Protein AF-M0LCV6-F1 (afdb_monomer_lite)

Sequence (110 aa):
MVDKNHAELGPPAALLATVTDAEAEPKLQGLCDDGADDAAWDRVDFGDAYREFLETDADTCAALADLEFWLAAGESIALVCDESTEQKRCHRTVLRARLEDRLAGDYSSY

Organism: NCBI:txid1227454

pLDDT: mean 73.23, std 12.29, range [42.53, 89.12]

Foldseek 3Di:
DAPDDQCLLPQDPVLVVQLVVQLVVVVVVVDDPLCSSVVSCVVSVVLVSSVVSCVPPPSSVVVLVVVLVCVVVVHDDDDDDPPDDPRHDDVVVSSVVVSVVVVVVVVVPD

InterPro domains:
  IPR054495 Active DUF488-N3 subclade [PF22751] (7-102)

Radius of gyration: 15.92 Å; chains: 1; bounding box: 41×31×38 Å

Secondary structure (DSSP, 8-state):
--S---GGGSPPHHHHHHHHHHHHHHHTTT--GGGHHHHHHHHTTHHHHHHHHHHH-HHHHHHHHHHHHHHHTT-------SS--SSS--HHHHHHHHHHHHHHHHHTT-

Structure (mmCIF, N/CA/C/O backbone):
data_AF-M0LCV6-F1
#
_entry.id   AF-M0LCV6-F1
#
loop_
_atom_site.group_PDB
_atom_site.id
_atom_site.type_symbol
_atom_site.label_atom_id
_atom_site.label_alt_id
_atom_site.label_comp_id
_atom_site.label_asym_id
_atom_site.label_entity_id
_atom_site.label_seq_id
_atom_site.pdbx_PDB_ins_code
_atom_site.Cartn_x
_atom_site.Cartn_y
_atom_site.Cartn_z
_atom_site.occupancy
_atom_site.B_iso_or_equiv
_atom_site.auth_seq_id
_atom_site.auth_comp_id
_atom_site.auth_asym_id
_atom_site.auth_atom_id
_atom_site.pdbx_PDB_model_num
ATOM 1 N N . MET A 1 1 ? 4.251 -11.119 18.409 1.00 46.88 1 MET A N 1
ATOM 2 C CA . MET A 1 1 ? 2.965 -11.692 17.970 1.00 46.88 1 MET A CA 1
ATOM 3 C C . MET A 1 1 ? 2.350 -10.643 17.068 1.00 46.88 1 MET A C 1
ATOM 5 O O . MET A 1 1 ? 2.359 -9.489 17.465 1.00 46.88 1 MET A O 1
ATOM 9 N N . VAL A 1 2 ? 1.997 -10.991 15.833 1.00 54.00 2 VAL A N 1
ATOM 10 C CA . VAL A 1 2 ? 1.297 -10.068 14.928 1.00 54.00 2 VAL A CA 1
ATOM 11 C C . VAL A 1 2 ? -0.187 -10.203 15.246 1.00 54.00 2 VAL A C 1
ATOM 13 O O . VAL A 1 2 ? -0.710 -11.309 15.143 1.00 54.00 2 VAL A O 1
ATOM 16 N N . ASP A 1 3 ? -0.828 -9.118 15.682 1.00 61.34 3 ASP A N 1
ATOM 17 C CA . ASP A 1 3 ? -2.251 -9.120 16.051 1.00 61.34 3 ASP A CA 1
ATOM 18 C C . ASP A 1 3 ? -3.162 -9.373 14.839 1.00 61.34 3 ASP A C 1
ATOM 20 O O . ASP A 1 3 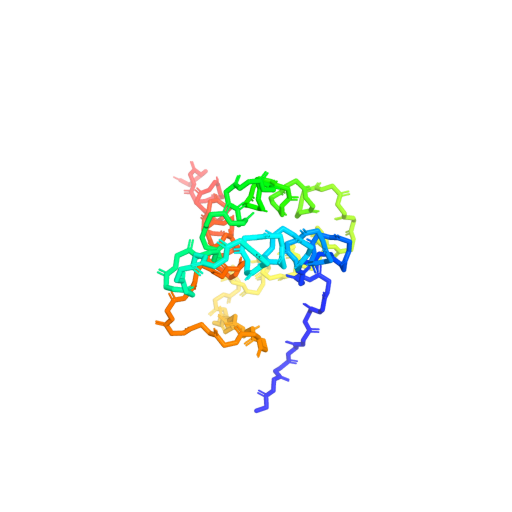? -4.130 -10.124 14.946 1.00 61.34 3 ASP A O 1
ATOM 24 N N . LYS A 1 4 ? -2.809 -8.839 13.660 1.00 64.94 4 LYS A N 1
ATOM 25 C CA . LYS A 1 4 ? -3.436 -9.138 12.362 1.00 64.94 4 LYS A CA 1
ATOM 26 C C . LYS A 1 4 ? -2.434 -8.936 11.225 1.00 64.94 4 LYS A C 1
ATOM 28 O O . LYS A 1 4 ? -1.690 -7.960 11.229 1.00 64.94 4 LYS A O 1
ATOM 33 N N . ASN A 1 5 ? -2.424 -9.856 10.260 1.00 70.69 5 ASN A N 1
ATOM 34 C CA . ASN A 1 5 ? -1.667 -9.716 9.017 1.00 70.69 5 ASN A CA 1
ATOM 35 C C . ASN A 1 5 ? -2.647 -9.470 7.866 1.00 70.69 5 ASN A C 1
ATOM 37 O O . ASN A 1 5 ? -3.521 -10.306 7.645 1.00 70.69 5 ASN A O 1
ATOM 41 N N . HIS A 1 6 ? -2.484 -8.355 7.159 1.00 74.56 6 HIS A N 1
ATOM 42 C CA . HIS A 1 6 ? -3.284 -7.990 5.993 1.00 74.56 6 HIS A CA 1
ATOM 43 C C . HIS A 1 6 ? -2.415 -8.125 4.742 1.00 74.56 6 HIS A C 1
ATOM 45 O O . HIS A 1 6 ? -1.737 -7.180 4.339 1.00 74.56 6 HIS A O 1
ATOM 51 N N . ALA A 1 7 ? -2.394 -9.323 4.156 1.00 75.50 7 ALA A N 1
ATOM 52 C CA . ALA A 1 7 ? -1.631 -9.592 2.935 1.00 75.50 7 ALA A CA 1
ATOM 53 C C . ALA A 1 7 ? -2.201 -8.835 1.722 1.00 75.50 7 ALA A C 1
ATOM 55 O O . ALA A 1 7 ? -1.485 -8.564 0.764 1.00 75.50 7 ALA A O 1
ATOM 56 N N . GLU A 1 8 ? -3.472 -8.451 1.801 1.00 80.88 8 GLU A N 1
ATOM 57 C CA . GLU A 1 8 ? -4.215 -7.647 0.831 1.00 80.88 8 GLU A CA 1
ATOM 58 C C . GLU A 1 8 ? -3.685 -6.207 0.732 1.00 80.88 8 GLU A C 1
ATOM 60 O O . GLU A 1 8 ? -3.913 -5.526 -0.263 1.00 80.88 8 GLU A O 1
ATOM 65 N N . LEU A 1 9 ? -2.956 -5.744 1.756 1.00 79.69 9 LEU A N 1
ATOM 66 C CA . LEU A 1 9 ? -2.240 -4.465 1.756 1.00 79.69 9 LEU A CA 1
ATOM 67 C C . LEU A 1 9 ? -0.800 -4.602 1.246 1.00 79.69 9 LEU A C 1
ATOM 69 O O . LEU A 1 9 ? -0.028 -3.651 1.319 1.00 79.69 9 LEU A O 1
ATOM 73 N N . GLY A 1 10 ? -0.401 -5.786 0.784 1.00 79.88 10 GLY A N 1
ATOM 74 C CA . GLY A 1 10 ? 0.845 -5.956 0.056 1.00 79.88 10 GLY A CA 1
ATOM 75 C C . GLY A 1 10 ? 0.716 -5.434 -1.379 1.00 79.88 10 GLY A C 1
ATOM 76 O O . GLY A 1 10 ? -0.379 -5.431 -1.943 1.00 79.88 10 GLY A O 1
ATOM 77 N N . PRO A 1 11 ? 1.821 -5.008 -2.014 1.00 76.56 11 PRO A N 1
ATOM 78 C CA . PRO A 1 11 ? 1.810 -4.719 -3.441 1.00 76.56 11 PRO A CA 1
ATOM 79 C C . PRO A 1 11 ? 1.411 -5.969 -4.243 1.00 76.56 11 PRO A C 1
ATOM 81 O O . PRO A 1 11 ? 1.844 -7.079 -3.911 1.00 76.56 11 PRO A O 1
ATOM 84 N N . PRO A 1 12 ? 0.609 -5.819 -5.312 1.00 80.75 12 PRO A N 1
ATOM 85 C CA . PRO A 1 12 ? 0.125 -6.958 -6.074 1.00 80.75 12 PRO A CA 1
ATOM 86 C C . PRO A 1 12 ? 1.292 -7.692 -6.740 1.00 80.75 12 PRO A C 1
ATOM 88 O O . PRO A 1 12 ? 2.236 -7.075 -7.239 1.00 80.75 12 PRO A O 1
ATOM 91 N N . ALA A 1 13 ? 1.209 -9.023 -6.809 1.00 76.44 13 ALA A N 1
ATOM 92 C CA . ALA A 1 13 ? 2.284 -9.865 -7.344 1.00 76.44 13 ALA A CA 1
ATOM 93 C C . ALA A 1 13 ? 2.699 -9.484 -8.779 1.00 76.44 13 ALA A C 1
ATOM 95 O O . ALA A 1 13 ? 3.868 -9.597 -9.138 1.00 76.44 13 ALA A O 1
ATOM 96 N N . ALA A 1 14 ? 1.756 -8.992 -9.590 1.00 77.56 14 ALA A N 1
ATOM 97 C CA . ALA A 1 14 ? 2.038 -8.493 -10.934 1.00 77.56 14 ALA A CA 1
ATOM 98 C C . ALA A 1 14 ? 2.925 -7.232 -10.924 1.00 77.56 14 ALA A C 1
ATOM 100 O O . ALA A 1 14 ? 3.831 -7.110 -11.748 1.00 77.56 14 ALA A O 1
ATOM 101 N N . LEU A 1 15 ? 2.707 -6.321 -9.971 1.00 79.12 15 LEU A N 1
ATOM 102 C CA . LEU A 1 15 ? 3.529 -5.122 -9.809 1.00 79.12 15 LEU A CA 1
ATOM 103 C C . LEU A 1 15 ? 4.924 -5.487 -9.288 1.00 79.12 15 LEU A C 1
ATOM 105 O O . LEU A 1 15 ? 5.916 -4.999 -9.820 1.00 79.12 15 LEU A O 1
ATOM 109 N N . LEU A 1 16 ? 5.009 -6.411 -8.324 1.00 77.81 16 LEU A N 1
ATOM 110 C CA . LEU A 1 16 ? 6.287 -6.945 -7.838 1.00 77.81 16 LEU A CA 1
ATOM 111 C C . LEU A 1 16 ? 7.105 -7.586 -8.967 1.00 77.81 16 LEU A C 1
ATOM 113 O O . LEU A 1 16 ? 8.279 -7.266 -9.130 1.00 77.81 16 LEU A O 1
ATOM 117 N N . ALA A 1 17 ? 6.474 -8.421 -9.797 1.00 78.44 17 ALA A N 1
ATOM 118 C CA . ALA A 1 17 ? 7.129 -9.030 -10.952 1.00 78.44 17 ALA A CA 1
ATOM 119 C C . ALA A 1 17 ? 7.631 -7.982 -11.960 1.00 78.44 17 ALA A C 1
ATOM 121 O O . ALA A 1 17 ? 8.710 -8.143 -12.524 1.00 78.44 17 ALA A O 1
ATOM 122 N N . THR A 1 18 ? 6.878 -6.895 -12.151 1.00 78.81 18 THR A N 1
ATOM 123 C CA . THR A 1 18 ? 7.257 -5.796 -13.052 1.00 78.81 18 THR A CA 1
ATOM 124 C C . THR A 1 18 ? 8.482 -5.038 -12.532 1.00 78.81 18 THR A C 1
ATOM 126 O O . THR A 1 18 ? 9.391 -4.748 -13.306 1.00 78.81 18 THR A O 1
ATOM 129 N N . VAL A 1 19 ? 8.560 -4.772 -11.220 1.00 75.00 19 VAL A N 1
ATOM 130 C CA . VAL A 1 19 ? 9.761 -4.190 -10.590 1.00 75.00 19 VAL A CA 1
ATOM 131 C C . VAL A 1 19 ? 10.952 -5.133 -10.724 1.00 75.00 19 VAL A C 1
ATOM 133 O O . VAL A 1 19 ? 12.024 -4.700 -11.128 1.00 75.00 19 VAL A O 1
ATOM 136 N N . THR A 1 20 ? 10.769 -6.425 -10.435 1.00 73.00 20 THR A N 1
ATOM 137 C CA . THR A 1 20 ? 11.850 -7.420 -10.529 1.00 73.00 20 THR A CA 1
ATOM 138 C C . THR A 1 20 ? 12.424 -7.511 -11.947 1.00 73.00 20 THR A C 1
ATOM 140 O O . THR A 1 20 ? 13.640 -7.596 -12.113 1.00 73.00 20 THR A O 1
ATOM 143 N N . ASP A 1 21 ? 11.573 -7.467 -12.975 1.00 76.12 21 ASP A N 1
ATOM 144 C CA . ASP A 1 21 ? 12.011 -7.446 -14.376 1.00 76.12 21 ASP A CA 1
ATOM 145 C C . ASP A 1 21 ? 12.784 -6.154 -14.702 1.00 76.12 21 ASP A C 1
ATOM 147 O O . ASP A 1 21 ? 13.891 -6.194 -15.250 1.00 76.12 21 ASP A O 1
ATOM 151 N N . ALA A 1 22 ? 12.265 -5.008 -14.248 1.00 72.62 22 ALA A N 1
ATOM 152 C CA . ALA A 1 22 ? 12.902 -3.706 -14.414 1.00 72.62 22 ALA A CA 1
ATOM 153 C C . ALA A 1 22 ? 14.238 -3.569 -13.658 1.00 72.62 22 ALA A C 1
ATOM 155 O O . ALA A 1 22 ? 15.097 -2.818 -14.111 1.00 72.62 22 ALA A O 1
ATOM 156 N N . GLU A 1 23 ? 14.444 -4.286 -12.549 1.00 67.94 23 GLU A N 1
ATOM 157 C CA . GLU A 1 23 ? 15.720 -4.366 -11.820 1.00 67.94 23 GLU A CA 1
ATOM 158 C C . GLU A 1 23 ? 16.726 -5.317 -12.489 1.00 67.94 23 GLU A C 1
ATOM 160 O O . GLU A 1 23 ? 17.942 -5.105 -12.412 1.00 67.94 23 GLU A O 1
ATOM 165 N N . ALA A 1 24 ? 16.250 -6.371 -13.158 1.00 67.81 24 ALA A N 1
ATOM 166 C CA . ALA A 1 24 ? 17.103 -7.333 -13.852 1.00 67.81 24 ALA A CA 1
ATOM 167 C C . ALA A 1 24 ? 17.732 -6.745 -15.131 1.00 67.81 24 ALA A C 1
ATOM 169 O O . ALA A 1 24 ? 18.889 -7.039 -15.446 1.00 67.81 24 ALA A O 1
ATOM 170 N N . GLU A 1 25 ? 17.010 -5.874 -15.842 1.00 64.12 25 GLU A N 1
ATOM 171 C CA . GLU A 1 25 ? 17.470 -5.204 -17.067 1.00 64.12 25 GLU A CA 1
ATOM 172 C C . GLU A 1 25 ? 18.754 -4.344 -16.881 1.00 64.12 25 GLU A C 1
ATOM 174 O O . GLU A 1 25 ? 19.712 -4.541 -17.635 1.00 64.12 25 GLU A O 1
ATOM 179 N N . PRO A 1 26 ? 18.871 -3.445 -15.878 1.00 58.66 26 PRO A N 1
ATOM 180 C CA . PRO A 1 26 ? 20.081 -2.656 -15.624 1.00 58.66 26 PRO A CA 1
ATOM 181 C C . PRO A 1 26 ? 21.225 -3.475 -15.008 1.00 58.66 26 PRO A C 1
ATOM 183 O O . PRO A 1 26 ? 22.393 -3.180 -15.281 1.00 58.66 26 PRO A O 1
ATOM 186 N N . LYS A 1 27 ? 20.927 -4.542 -14.247 1.00 58.66 27 LYS A N 1
ATOM 187 C CA . LYS A 1 27 ? 21.944 -5.482 -13.731 1.00 58.66 27 LYS A CA 1
ATOM 188 C C . LYS A 1 27 ? 22.667 -6.213 -14.866 1.00 58.66 27 LYS A C 1
ATOM 190 O O . LYS A 1 27 ? 23.878 -6.418 -14.791 1.00 58.66 27 LYS A O 1
ATOM 195 N N . LEU A 1 28 ? 21.967 -6.518 -15.961 1.00 58.56 28 LEU A N 1
ATOM 196 C CA . LEU A 1 28 ? 22.572 -7.056 -17.188 1.00 58.56 28 LEU A CA 1
ATOM 197 C C . LEU A 1 28 ? 23.455 -6.034 -17.929 1.00 58.56 28 LEU A C 1
ATOM 199 O O . LEU A 1 28 ? 24.322 -6.433 -18.706 1.00 58.56 28 LEU A O 1
ATOM 203 N N . GLN A 1 29 ? 23.270 -4.733 -17.682 1.00 58.38 29 GLN A N 1
ATOM 204 C CA . GLN A 1 29 ? 24.033 -3.644 -18.306 1.00 58.38 29 GLN A CA 1
ATOM 205 C C . GLN A 1 29 ? 25.212 -3.136 -17.453 1.00 58.38 29 GLN A C 1
ATOM 207 O O . GLN A 1 29 ? 25.926 -2.230 -17.881 1.00 58.38 29 GLN A O 1
ATOM 212 N N . GLY A 1 30 ? 25.468 -3.736 -16.283 1.00 56.31 30 GLY A N 1
ATOM 213 C CA . GLY A 1 30 ? 26.639 -3.429 -15.450 1.00 56.31 30 GLY A CA 1
ATOM 214 C C . GLY A 1 30 ? 26.549 -2.122 -14.651 1.00 56.31 30 GLY A C 1
ATOM 215 O O . GLY A 1 30 ? 27.585 -1.571 -14.279 1.00 56.31 30 GLY A O 1
ATOM 216 N N . LEU A 1 31 ? 25.338 -1.614 -14.394 1.00 56.91 31 LEU A N 1
ATOM 217 C CA . LEU A 1 31 ? 25.108 -0.467 -13.507 1.00 56.91 31 LEU A CA 1
ATOM 218 C C . LEU A 1 31 ? 25.241 -0.898 -12.031 1.00 56.91 31 LEU A C 1
ATOM 220 O O . LEU A 1 31 ? 24.768 -1.968 -11.655 1.00 56.91 31 LEU A O 1
ATOM 224 N N . CYS A 1 32 ? 25.915 -0.082 -11.208 1.00 57.59 32 CYS A N 1
ATOM 225 C CA . CYS A 1 32 ? 26.097 -0.334 -9.771 1.00 57.59 32 CYS A CA 1
ATOM 226 C C . CYS A 1 32 ? 24.750 -0.516 -9.047 1.00 57.59 32 CYS A C 1
ATOM 228 O O . CYS A 1 32 ? 23.816 0.246 -9.286 1.00 57.59 32 CYS A O 1
ATOM 230 N N . ASP A 1 33 ? 24.705 -1.477 -8.118 1.00 57.66 33 ASP A N 1
ATOM 231 C CA . ASP A 1 33 ? 23.523 -1.887 -7.334 1.00 57.66 33 ASP A CA 1
ATOM 232 C C . ASP A 1 33 ? 22.872 -0.725 -6.549 1.00 57.66 33 ASP A C 1
ATOM 234 O O . ASP A 1 33 ? 21.662 -0.703 -6.373 1.00 57.66 33 ASP A O 1
ATOM 238 N N . ASP A 1 34 ? 23.653 0.285 -6.143 1.00 56.66 34 ASP A N 1
ATOM 239 C CA . ASP A 1 34 ? 23.267 1.353 -5.195 1.00 56.66 34 ASP A CA 1
ATOM 240 C C . ASP A 1 34 ? 22.275 2.415 -5.738 1.00 56.66 34 ASP A C 1
ATOM 242 O O . ASP A 1 34 ? 22.137 3.507 -5.198 1.00 56.66 34 ASP A O 1
ATOM 246 N N . GLY A 1 35 ? 21.581 2.125 -6.836 1.00 58.25 35 GLY A N 1
ATOM 247 C CA . GLY A 1 35 ? 20.573 3.018 -7.423 1.00 58.25 35 GLY A CA 1
ATOM 248 C C . GLY A 1 35 ? 19.700 2.378 -8.500 1.00 58.25 35 GLY A C 1
ATOM 249 O O . GLY A 1 35 ? 18.855 3.054 -9.086 1.00 58.25 35 GLY A O 1
ATOM 250 N N . ALA A 1 36 ? 19.891 1.084 -8.774 1.00 65.44 36 ALA A N 1
ATOM 251 C CA . ALA A 1 36 ? 19.079 0.355 -9.741 1.00 65.44 36 ALA A CA 1
ATOM 252 C C . ALA A 1 36 ? 17.638 0.164 -9.243 1.00 65.44 36 ALA A C 1
ATOM 254 O O . ALA A 1 36 ? 16.717 0.207 -10.053 1.00 65.44 36 ALA A O 1
ATOM 255 N N . ASP A 1 37 ? 17.438 0.020 -7.931 1.00 63.31 37 ASP A N 1
ATOM 256 C CA . ASP A 1 37 ? 16.111 -0.238 -7.357 1.00 63.31 37 ASP A CA 1
ATOM 257 C C . ASP A 1 37 ? 15.223 1.012 -7.383 1.00 63.31 37 ASP A C 1
ATOM 259 O O . ASP A 1 37 ? 14.067 0.941 -7.790 1.00 63.31 37 ASP A O 1
ATOM 263 N N . ASP A 1 38 ? 15.774 2.180 -7.029 1.00 66.25 38 ASP A N 1
ATOM 264 C CA . ASP A 1 38 ? 15.046 3.453 -7.106 1.00 66.25 38 ASP A CA 1
ATOM 265 C C . ASP A 1 38 ? 14.708 3.808 -8.563 1.00 66.25 38 ASP A C 1
ATOM 267 O O . ASP A 1 38 ? 13.597 4.253 -8.854 1.00 66.25 38 ASP A O 1
ATOM 271 N N . ALA A 1 39 ? 15.633 3.550 -9.495 1.00 70.19 39 ALA A N 1
ATOM 272 C CA . ALA A 1 39 ? 15.400 3.754 -10.922 1.00 70.19 39 ALA A CA 1
ATOM 273 C C . ALA A 1 39 ? 14.361 2.775 -11.496 1.00 70.19 39 ALA A C 1
ATOM 275 O O . ALA A 1 39 ? 13.560 3.168 -12.342 1.00 70.19 39 ALA A O 1
ATOM 276 N N . ALA A 1 40 ? 14.351 1.518 -11.046 1.00 70.81 40 ALA A N 1
ATOM 277 C CA . ALA A 1 40 ? 13.333 0.543 -11.427 1.00 70.81 40 ALA A CA 1
ATOM 278 C C . ALA A 1 40 ? 11.955 0.937 -10.879 1.00 70.81 40 ALA A C 1
ATOM 280 O O . ALA A 1 40 ? 10.975 0.895 -11.619 1.00 70.81 40 ALA A O 1
ATOM 281 N N . TRP A 1 41 ? 11.888 1.397 -9.628 1.00 73.94 41 TRP A N 1
ATOM 282 C CA . TRP A 1 41 ? 10.670 1.915 -9.002 1.00 73.94 41 TRP A CA 1
ATOM 283 C C . TRP A 1 41 ? 10.073 3.107 -9.748 1.00 73.94 41 TRP A C 1
ATOM 285 O O . TRP A 1 41 ? 8.870 3.116 -10.007 1.00 73.94 41 TRP A O 1
ATOM 295 N N . ASP A 1 42 ? 10.903 4.094 -10.097 1.00 76.31 42 ASP A N 1
ATOM 296 C CA . ASP A 1 42 ? 10.463 5.258 -10.872 1.00 76.31 42 ASP A CA 1
ATOM 297 C C . ASP A 1 42 ? 10.072 4.849 -12.304 1.00 76.31 42 ASP A C 1
ATOM 299 O O . ASP A 1 42 ? 9.093 5.352 -12.842 1.00 76.31 42 ASP A O 1
ATOM 303 N N . ARG A 1 43 ? 10.775 3.891 -12.926 1.00 75.44 43 ARG A N 1
ATOM 304 C CA . ARG A 1 43 ? 10.474 3.433 -14.295 1.00 75.44 43 ARG A CA 1
ATOM 305 C C . ARG A 1 43 ? 9.121 2.738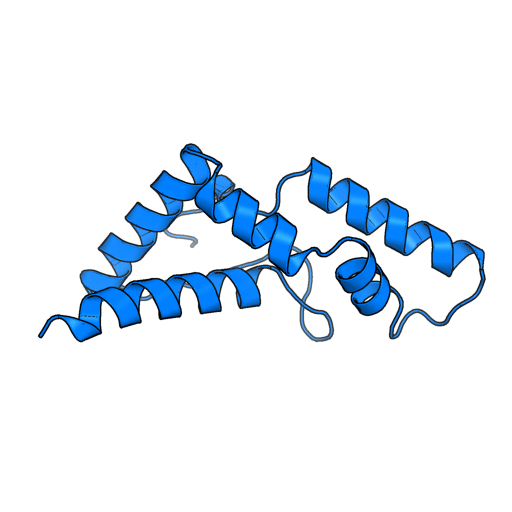 -14.426 1.00 75.44 43 ARG A C 1
ATOM 307 O O . ARG A 1 43 ? 8.532 2.777 -15.504 1.00 75.44 43 ARG A O 1
ATOM 314 N N . VAL A 1 44 ? 8.672 2.061 -13.375 1.00 77.00 44 VAL A N 1
ATOM 315 C CA . VAL A 1 44 ? 7.384 1.354 -13.365 1.00 77.00 44 VAL A CA 1
ATOM 316 C C . VAL A 1 44 ? 6.291 2.158 -12.660 1.00 77.00 44 VAL A C 1
ATOM 318 O O . VAL A 1 44 ? 5.226 1.608 -12.389 1.00 77.00 44 VAL A O 1
ATOM 321 N N . ASP A 1 45 ? 6.571 3.426 -12.331 1.00 81.69 45 ASP A N 1
ATOM 322 C CA . ASP A 1 45 ? 5.686 4.317 -11.580 1.00 81.69 45 ASP A CA 1
ATOM 323 C C . ASP A 1 45 ? 5.091 3.619 -10.342 1.00 81.69 45 ASP A C 1
ATOM 325 O O . ASP A 1 45 ? 3.899 3.728 -10.046 1.00 81.69 45 ASP A O 1
ATOM 329 N N . PHE A 1 46 ? 5.921 2.856 -9.609 1.00 81.62 46 PHE A N 1
ATOM 330 C CA . PHE A 1 46 ? 5.445 1.921 -8.581 1.00 81.62 46 PHE A CA 1
ATOM 331 C C . PHE A 1 46 ? 4.553 2.604 -7.545 1.00 81.62 46 PHE A C 1
ATOM 333 O O . PHE A 1 46 ? 3.549 2.042 -7.116 1.00 81.62 46 PHE A O 1
ATOM 340 N N . GLY A 1 47 ? 4.920 3.818 -7.126 1.00 81.00 47 GLY A N 1
ATOM 341 C CA . GLY A 1 47 ? 4.161 4.572 -6.132 1.00 81.00 47 GLY A CA 1
ATOM 342 C C . GLY A 1 47 ? 2.741 4.901 -6.593 1.00 81.00 47 GLY A C 1
ATOM 343 O O . GLY A 1 47 ? 1.807 4.764 -5.804 1.00 81.00 47 GLY A O 1
ATOM 344 N N . ASP A 1 48 ? 2.575 5.297 -7.855 1.00 83.06 48 ASP A N 1
ATOM 345 C CA . ASP A 1 48 ? 1.272 5.609 -8.438 1.00 83.06 48 ASP A CA 1
ATOM 346 C C . ASP A 1 48 ? 0.477 4.339 -8.738 1.00 83.06 48 ASP A C 1
ATOM 348 O O . ASP A 1 48 ? -0.680 4.253 -8.334 1.00 83.06 48 ASP A O 1
ATOM 352 N N . ALA A 1 49 ? 1.108 3.313 -9.316 1.00 85.31 49 ALA A N 1
ATOM 353 C CA . ALA A 1 49 ? 0.468 2.020 -9.565 1.00 85.31 49 ALA A CA 1
ATOM 354 C C . ALA A 1 49 ? -0.019 1.358 -8.266 1.00 85.31 49 ALA A C 1
ATOM 356 O O . ALA A 1 49 ? -1.116 0.803 -8.197 1.00 85.31 49 ALA A O 1
ATOM 357 N N . TYR A 1 50 ? 0.780 1.446 -7.202 1.00 84.50 50 TYR A N 1
ATOM 358 C CA . TYR A 1 50 ? 0.391 0.949 -5.891 1.00 84.50 50 TYR A CA 1
ATOM 359 C C . TYR A 1 50 ? -0.722 1.800 -5.270 1.00 84.50 50 TYR A C 1
ATOM 361 O O . TYR A 1 50 ? -1.652 1.247 -4.693 1.00 84.50 50 TYR A O 1
ATOM 369 N N . ARG A 1 51 ? -0.688 3.132 -5.418 1.00 84.25 51 ARG A N 1
ATOM 370 C CA . ARG A 1 51 ? -1.785 4.000 -4.960 1.00 84.25 51 ARG A CA 1
ATOM 371 C C . ARG A 1 51 ? -3.095 3.678 -5.679 1.00 84.25 51 ARG A C 1
ATOM 373 O O . ARG A 1 51 ? -4.118 3.570 -5.017 1.00 84.25 51 ARG A O 1
ATOM 380 N N . GLU A 1 52 ? -3.057 3.485 -6.992 1.00 86.75 52 GLU A N 1
ATOM 381 C CA . GLU A 1 52 ? -4.227 3.085 -7.771 1.00 86.75 52 GLU A CA 1
ATOM 382 C C . GLU A 1 52 ? -4.766 1.734 -7.293 1.00 86.75 52 GLU A C 1
ATOM 384 O O . GLU A 1 52 ? -5.969 1.591 -7.080 1.00 86.75 52 GLU A O 1
ATOM 389 N N . PHE A 1 53 ? -3.890 0.758 -7.043 1.00 84.81 53 PHE A N 1
ATOM 390 C CA . PHE A 1 53 ? -4.284 -0.533 -6.480 1.00 84.81 53 PHE A CA 1
ATOM 391 C C . PHE A 1 53 ? -5.001 -0.381 -5.130 1.00 84.81 53 PHE A C 1
ATOM 393 O O . PHE A 1 53 ? -6.072 -0.953 -4.941 1.00 84.81 53 PHE A O 1
ATOM 400 N N . LEU A 1 54 ? -4.475 0.467 -4.236 1.00 84.19 54 LEU A N 1
ATOM 401 C CA . LEU A 1 54 ? -5.100 0.771 -2.943 1.00 84.19 54 LEU A CA 1
ATOM 402 C C . LEU A 1 54 ? -6.522 1.357 -3.062 1.00 84.19 54 LEU A C 1
ATOM 404 O O . LEU A 1 54 ? -7.274 1.298 -2.093 1.00 84.19 54 LEU A O 1
ATOM 408 N N . GLU A 1 55 ? -6.885 1.944 -4.204 1.00 83.88 55 GLU A N 1
ATOM 409 C CA . GLU A 1 55 ? -8.179 2.607 -4.425 1.00 83.88 55 GLU A CA 1
ATOM 410 C C . GLU A 1 55 ? -9.139 1.818 -5.323 1.00 83.88 55 GLU A C 1
ATOM 412 O O . GLU A 1 55 ? -10.339 2.095 -5.339 1.00 83.88 55 GLU A O 1
ATOM 417 N N . THR A 1 56 ? -8.620 0.861 -6.090 1.00 85.06 56 THR A N 1
ATOM 418 C CA . THR A 1 56 ? -9.386 0.107 -7.091 1.00 85.06 56 THR A CA 1
ATOM 419 C C . THR A 1 56 ? -9.670 -1.325 -6.662 1.00 85.06 56 THR A C 1
ATOM 421 O O . THR A 1 56 ? -10.716 -1.864 -7.033 1.00 85.06 56 THR A O 1
ATOM 424 N N . ASP A 1 57 ? -8.786 -1.938 -5.871 1.00 89.12 57 ASP A N 1
ATOM 425 C CA . ASP A 1 57 ? -8.985 -3.291 -5.365 1.00 89.12 57 ASP A CA 1
ATOM 426 C C . ASP A 1 57 ? -9.926 -3.292 -4.153 1.00 89.12 57 ASP A C 1
ATOM 428 O O . ASP A 1 57 ? -9.732 -2.563 -3.178 1.00 89.12 57 ASP A O 1
ATOM 432 N N . ALA A 1 58 ? -10.979 -4.105 -4.227 1.00 85.38 58 ALA A N 1
ATOM 433 C CA . ALA A 1 58 ? -12.032 -4.131 -3.219 1.00 85.38 58 ALA A CA 1
ATOM 434 C C . ALA A 1 58 ? -11.559 -4.721 -1.881 1.00 85.38 58 ALA A C 1
ATOM 436 O O . ALA A 1 58 ? -11.971 -4.231 -0.827 1.00 85.38 58 ALA A O 1
ATOM 437 N N . ASP A 1 59 ? -10.698 -5.739 -1.917 1.00 83.38 59 ASP A N 1
ATOM 438 C CA . ASP A 1 59 ? -10.187 -6.402 -0.718 1.00 83.38 59 ASP A CA 1
ATOM 439 C C . ASP A 1 59 ? -9.167 -5.495 -0.017 1.00 83.38 59 ASP A C 1
ATOM 441 O O . ASP A 1 59 ? -9.212 -5.310 1.203 1.00 83.38 59 ASP A O 1
ATOM 445 N N . THR A 1 60 ? -8.315 -4.825 -0.793 1.00 85.56 60 THR A N 1
ATOM 446 C CA . THR A 1 60 ? -7.386 -3.805 -0.299 1.00 85.56 60 THR A CA 1
ATOM 447 C C . THR A 1 60 ? -8.120 -2.595 0.282 1.00 85.56 60 THR A C 1
ATOM 449 O O . THR A 1 60 ? -7.779 -2.138 1.376 1.00 85.56 60 THR A O 1
ATOM 452 N N . CYS A 1 61 ? -9.170 -2.105 -0.384 1.00 85.44 61 CYS A N 1
ATOM 453 C CA . CYS A 1 61 ? -10.021 -1.031 0.135 1.00 85.44 61 CYS A CA 1
ATOM 454 C C . CYS A 1 61 ? -10.675 -1.411 1.471 1.00 85.44 61 CYS A C 1
ATOM 456 O O . CYS A 1 61 ? -10.720 -0.595 2.395 1.00 85.44 61 CYS A O 1
ATOM 458 N N . ALA A 1 62 ? -11.175 -2.644 1.592 1.00 86.38 62 ALA A N 1
ATOM 459 C CA . ALA A 1 62 ? -11.770 -3.137 2.830 1.00 86.38 62 ALA A CA 1
ATOM 460 C C . ALA A 1 62 ? -10.732 -3.224 3.958 1.00 86.38 62 ALA A C 1
ATOM 462 O O . ALA A 1 62 ? -10.996 -2.767 5.070 1.00 86.38 62 ALA A O 1
ATOM 463 N N . ALA A 1 63 ? -9.534 -3.736 3.664 1.00 87.00 63 ALA A N 1
ATOM 464 C CA . ALA A 1 63 ? -8.442 -3.798 4.629 1.00 87.00 63 ALA A CA 1
ATOM 465 C C . ALA A 1 63 ? -8.001 -2.398 5.097 1.00 87.00 63 ALA A C 1
ATOM 467 O O . ALA A 1 63 ? -7.767 -2.203 6.289 1.00 87.00 63 ALA A O 1
ATOM 468 N N . LEU A 1 64 ? -7.944 -1.409 4.196 1.00 86.00 64 LEU A N 1
ATOM 469 C CA . LEU A 1 64 ? -7.661 -0.012 4.549 1.00 86.00 64 LEU A CA 1
ATOM 470 C C . LEU A 1 64 ? -8.718 0.578 5.487 1.00 86.00 64 LEU A C 1
ATOM 472 O O . LEU A 1 64 ? -8.363 1.194 6.490 1.00 86.00 64 LEU A O 1
ATOM 476 N N . ALA A 1 65 ? -10.002 0.351 5.199 1.00 86.06 65 ALA A N 1
ATOM 477 C CA . ALA A 1 65 ? -11.094 0.815 6.051 1.00 86.06 65 ALA A CA 1
ATOM 478 C C . ALA A 1 65 ? -11.046 0.182 7.454 1.00 86.06 65 ALA A C 1
ATOM 480 O O . ALA A 1 65 ? -11.330 0.855 8.446 1.00 86.06 65 ALA A O 1
ATOM 481 N N . ASP A 1 66 ? -10.645 -1.090 7.553 1.00 86.19 66 ASP A N 1
ATOM 482 C CA . ASP A 1 66 ? -10.390 -1.752 8.836 1.00 86.19 66 ASP A CA 1
ATOM 483 C C . ASP A 1 66 ? -9.269 -1.017 9.590 1.00 86.19 66 ASP A C 1
ATOM 485 O O . ASP A 1 66 ? -9.461 -0.621 10.739 1.00 86.19 66 ASP A O 1
ATOM 489 N N . LEU A 1 67 ? -8.121 -0.755 8.946 1.00 85.12 67 LEU A N 1
ATOM 490 C CA . LEU A 1 67 ? -7.017 -0.019 9.579 1.00 85.12 67 LEU A CA 1
ATOM 491 C C . LEU A 1 67 ? -7.441 1.376 10.056 1.00 85.12 67 LEU A C 1
ATOM 493 O O . LEU A 1 67 ? -7.094 1.765 11.170 1.00 85.12 67 LEU A O 1
ATOM 497 N N . GLU A 1 68 ? -8.197 2.115 9.245 1.00 85.94 68 GLU A N 1
ATOM 498 C CA . GLU A 1 68 ? -8.748 3.425 9.611 1.00 85.94 68 GLU A CA 1
ATOM 499 C C . GLU A 1 68 ? -9.638 3.338 10.850 1.00 85.94 68 GLU A C 1
ATOM 501 O O . GLU A 1 68 ? -9.485 4.142 11.769 1.00 85.94 68 GLU A O 1
ATOM 506 N N . PHE A 1 69 ? -10.514 2.334 10.915 1.00 85.44 69 PHE A N 1
ATOM 507 C CA . PHE A 1 69 ? -11.372 2.101 12.072 1.00 85.44 69 PHE A CA 1
ATOM 508 C C . PHE A 1 69 ? -10.557 1.875 13.354 1.00 85.44 69 PHE A C 1
ATOM 510 O O . PHE A 1 69 ? -10.855 2.476 14.389 1.00 85.44 69 PHE A O 1
ATOM 517 N N . TRP A 1 70 ? -9.503 1.057 13.294 1.00 84.62 70 TRP A N 1
ATOM 518 C CA . TRP A 1 70 ? -8.635 0.798 14.449 1.00 84.62 70 TRP A CA 1
ATOM 519 C C . TRP A 1 70 ? -7.830 2.039 14.860 1.00 84.62 70 TRP A C 1
ATOM 521 O O . TRP A 1 7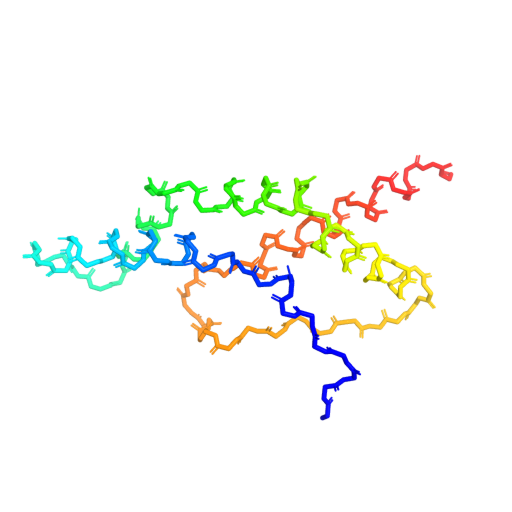0 ? -7.768 2.361 16.047 1.00 84.62 70 TRP A O 1
ATOM 531 N N . LEU A 1 71 ? -7.268 2.781 13.900 1.00 84.62 71 LEU A N 1
ATOM 532 C CA . LEU A 1 71 ? -6.537 4.024 14.179 1.00 84.62 71 LEU A CA 1
ATOM 533 C C . LEU A 1 71 ? -7.452 5.089 14.801 1.00 84.62 71 LEU A C 1
ATOM 535 O O . LEU A 1 71 ? -7.066 5.734 15.775 1.00 84.62 71 LEU A O 1
ATOM 539 N N . ALA A 1 72 ? -8.681 5.234 14.297 1.00 83.38 72 ALA A N 1
ATOM 540 C CA . ALA A 1 72 ? -9.683 6.139 14.861 1.00 83.38 72 ALA A CA 1
ATOM 541 C C . ALA A 1 72 ? -10.130 5.717 16.272 1.00 83.38 72 ALA A C 1
ATOM 543 O O . ALA A 1 72 ? -10.433 6.569 17.108 1.00 83.38 72 ALA A O 1
ATOM 544 N N . ALA A 1 73 ? -10.118 4.414 16.571 1.00 84.69 73 ALA A N 1
ATOM 545 C CA . ALA A 1 73 ? -10.352 3.888 17.915 1.00 84.69 73 ALA A CA 1
ATOM 546 C C . ALA A 1 73 ? -9.175 4.132 18.887 1.00 84.69 73 ALA A C 1
ATOM 548 O O . ALA A 1 73 ? -9.299 3.843 20.078 1.00 84.69 73 ALA A O 1
ATOM 549 N N . GLY A 1 74 ? -8.058 4.695 18.409 1.00 83.12 74 GLY A N 1
ATOM 550 C CA . GLY A 1 74 ? -6.867 5.004 19.204 1.00 83.12 74 GLY A CA 1
ATOM 551 C C . GLY A 1 74 ? -5.846 3.868 19.278 1.00 83.12 74 GLY A C 1
ATOM 552 O O . GLY A 1 74 ? -4.897 3.958 20.060 1.00 83.12 74 GLY A O 1
ATOM 553 N N . GLU A 1 75 ? -6.017 2.809 18.483 1.00 82.56 75 GLU A N 1
ATOM 554 C CA . GLU A 1 75 ? -5.049 1.716 18.409 1.00 82.56 75 GLU A CA 1
ATOM 555 C C . GLU A 1 75 ? -3.796 2.125 17.629 1.00 82.56 75 GLU A C 1
ATOM 557 O O . GLU A 1 75 ? -3.824 2.960 16.726 1.00 82.56 75 GLU A O 1
ATOM 562 N N . SER A 1 76 ? -2.666 1.508 17.973 1.00 78.50 76 SER A N 1
ATOM 563 C CA . SER A 1 76 ? -1.389 1.726 17.288 1.00 78.50 76 SER A CA 1
ATOM 564 C C . SER A 1 76 ? -1.079 0.565 16.350 1.00 78.50 76 SER A C 1
ATOM 566 O O . SER A 1 76 ? -0.946 -0.575 16.789 1.00 78.50 76 SER A O 1
ATOM 568 N N . ILE A 1 77 ? -0.906 0.858 15.061 1.00 78.81 77 ILE A N 1
ATOM 569 C CA . ILE A 1 77 ? -0.669 -0.158 14.028 1.00 78.81 77 ILE A CA 1
ATOM 570 C C . ILE A 1 77 ? 0.794 -0.127 13.583 1.00 78.81 77 ILE A C 1
ATOM 572 O O . ILE A 1 77 ? 1.323 0.909 13.179 1.00 78.81 77 ILE A O 1
ATOM 576 N N . ALA A 1 78 ? 1.452 -1.287 13.624 1.00 78.19 78 ALA A N 1
ATOM 577 C CA . ALA A 1 78 ? 2.801 -1.463 13.103 1.00 78.19 78 ALA A CA 1
ATOM 578 C C . ALA A 1 78 ? 2.752 -2.000 11.667 1.00 78.19 78 ALA A C 1
ATOM 580 O O . ALA A 1 78 ? 2.315 -3.122 11.427 1.00 78.19 78 ALA A O 1
ATOM 581 N N . LEU A 1 79 ? 3.247 -1.211 10.713 1.00 73.38 79 LEU A N 1
ATOM 582 C CA . LEU A 1 79 ? 3.403 -1.650 9.328 1.00 73.38 79 LEU A CA 1
ATOM 583 C C . LEU A 1 79 ? 4.725 -2.417 9.171 1.00 73.38 79 LEU A C 1
ATOM 585 O O . LEU A 1 79 ? 5.815 -1.838 9.303 1.00 73.38 79 LEU A O 1
ATOM 589 N N . VAL A 1 80 ? 4.613 -3.714 8.892 1.00 72.06 80 VAL A N 1
ATOM 590 C CA . VAL A 1 80 ? 5.734 -4.640 8.696 1.00 72.06 80 VAL A CA 1
ATOM 591 C C . VAL A 1 80 ? 5.796 -5.039 7.225 1.00 72.06 80 VAL A C 1
ATOM 593 O O . VAL A 1 80 ? 4.780 -5.398 6.641 1.00 72.06 80 VAL A O 1
ATOM 596 N N . CYS A 1 81 ? 6.993 -4.991 6.647 1.00 67.69 81 CYS A N 1
ATOM 597 C CA . CYS A 1 81 ? 7.277 -5.499 5.309 1.00 67.69 81 CYS A CA 1
ATOM 598 C C . CYS A 1 81 ? 8.337 -6.588 5.446 1.00 67.69 81 CYS A C 1
ATOM 600 O O . CYS A 1 81 ? 9.316 -6.385 6.163 1.00 67.69 81 CYS A O 1
ATOM 602 N N . ASP A 1 82 ? 8.131 -7.722 4.780 1.00 57.69 82 ASP A N 1
ATOM 603 C CA . ASP A 1 82 ? 9.095 -8.831 4.768 1.00 57.69 82 ASP A CA 1
ATOM 604 C C . ASP A 1 82 ? 10.346 -8.484 3.935 1.00 57.69 82 ASP A C 1
ATOM 606 O O . ASP A 1 82 ? 11.435 -9.002 4.166 1.00 57.69 82 ASP A O 1
ATOM 610 N N . GLU A 1 83 ? 10.221 -7.521 3.015 1.00 55.66 83 GLU A N 1
ATOM 611 C CA . GLU A 1 83 ? 11.308 -7.117 2.126 1.00 55.66 83 GLU A CA 1
ATOM 612 C C . GLU A 1 83 ? 12.130 -5.969 2.744 1.00 55.66 83 GLU A C 1
ATOM 614 O O . GLU A 1 83 ? 11.682 -4.827 2.858 1.00 55.66 83 GLU A O 1
ATOM 619 N N . SER A 1 84 ? 13.330 -6.331 3.210 1.00 44.69 84 SER A N 1
ATOM 620 C CA . SER A 1 84 ? 14.371 -5.533 3.877 1.00 44.69 84 SER A CA 1
ATOM 621 C C . SER A 1 84 ? 14.480 -4.066 3.441 1.00 44.69 84 SER A C 1
ATOM 623 O O . SER A 1 84 ? 15.013 -3.760 2.376 1.00 44.69 84 SER A O 1
ATOM 625 N N . THR A 1 85 ? 14.091 -3.128 4.312 1.00 46.34 85 THR A N 1
ATOM 626 C CA . THR A 1 85 ? 14.236 -1.685 4.049 1.00 46.34 85 THR A CA 1
ATOM 627 C C . THR A 1 85 ? 14.982 -0.976 5.169 1.00 46.34 85 THR A C 1
ATOM 629 O O . THR A 1 85 ? 14.374 -0.399 6.072 1.00 46.34 85 THR A O 1
ATOM 632 N N . GLU A 1 86 ? 16.309 -0.980 5.082 1.00 42.53 86 GLU A N 1
ATOM 633 C CA . GLU A 1 86 ? 17.133 0.050 5.728 1.00 42.53 86 GLU A CA 1
ATOM 634 C C . GLU A 1 86 ? 17.721 1.042 4.705 1.00 42.53 86 GLU A C 1
ATOM 636 O O . GLU A 1 86 ? 18.179 2.105 5.106 1.00 42.53 86 GLU A O 1
ATOM 641 N N . GLN A 1 87 ? 17.662 0.753 3.391 1.00 46.28 87 GLN A N 1
ATOM 642 C CA . GLN A 1 87 ? 18.278 1.596 2.345 1.00 46.28 87 GLN A CA 1
ATOM 643 C C . GLN A 1 87 ? 17.449 1.783 1.049 1.0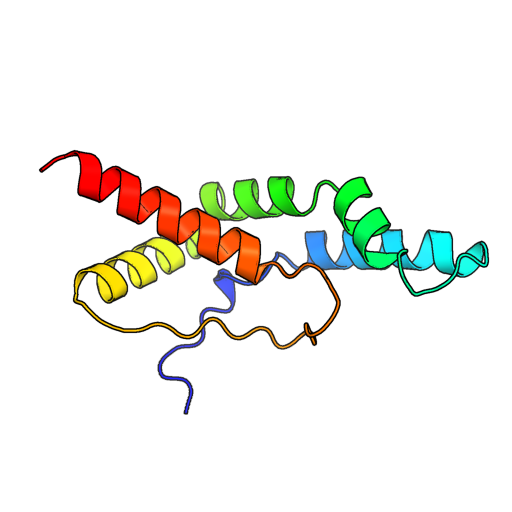0 46.28 87 GLN A C 1
ATOM 645 O O . GLN A 1 87 ? 17.915 2.476 0.156 1.00 46.28 87 GLN A O 1
ATOM 650 N N . LYS A 1 88 ? 16.226 1.233 0.927 1.00 54.34 88 LYS A N 1
ATOM 651 C CA . LYS A 1 88 ? 15.419 1.277 -0.320 1.00 54.34 88 LYS A CA 1
ATOM 652 C C . LYS A 1 88 ? 14.000 1.817 -0.094 1.00 54.34 88 LYS A C 1
ATOM 654 O O . LYS A 1 88 ? 13.434 1.615 0.987 1.00 54.34 88 LYS A O 1
ATOM 659 N N . ARG A 1 89 ? 13.415 2.497 -1.096 1.00 62.47 89 ARG A N 1
ATOM 660 C CA . ARG A 1 89 ? 11.994 2.906 -1.086 1.00 62.47 89 ARG A CA 1
ATOM 661 C C . ARG A 1 89 ? 11.099 1.684 -0.828 1.00 62.47 89 ARG A C 1
ATOM 663 O O . ARG A 1 89 ? 11.277 0.632 -1.427 1.00 62.47 89 ARG A O 1
ATOM 670 N N . CYS A 1 90 ? 10.145 1.821 0.094 1.00 70.75 90 CYS A N 1
ATOM 671 C CA . CYS A 1 90 ? 9.248 0.744 0.520 1.00 70.75 90 CYS A CA 1
ATOM 672 C C . CYS A 1 90 ? 7.788 1.141 0.299 1.00 70.75 90 CYS A C 1
ATOM 674 O O . CYS A 1 90 ? 7.405 2.274 0.612 1.00 70.75 90 CYS A O 1
ATOM 676 N N . HIS A 1 91 ? 6.947 0.195 -0.129 1.00 78.12 91 HIS A N 1
ATOM 677 C CA . HIS A 1 91 ? 5.495 0.383 -0.262 1.00 78.12 91 HIS A CA 1
ATOM 678 C C . HIS A 1 91 ? 4.843 0.862 1.047 1.00 78.12 91 HIS A C 1
ATOM 680 O O . HIS A 1 91 ? 3.857 1.596 1.014 1.00 78.12 91 HIS A O 1
ATOM 686 N N . ARG A 1 92 ? 5.442 0.554 2.208 1.00 81.31 92 ARG A N 1
ATOM 687 C CA . ARG A 1 92 ? 5.019 1.068 3.519 1.00 81.31 92 ARG A CA 1
ATOM 688 C C . ARG A 1 92 ? 4.982 2.587 3.603 1.00 81.31 92 ARG A C 1
ATOM 690 O O . ARG A 1 92 ? 4.114 3.120 4.285 1.00 81.31 92 ARG A O 1
ATOM 697 N N . THR A 1 93 ? 5.919 3.287 2.968 1.00 79.88 93 THR A N 1
ATOM 698 C CA . THR A 1 93 ? 5.939 4.756 3.001 1.00 79.88 93 THR A CA 1
ATOM 699 C C . THR A 1 93 ? 4.746 5.316 2.232 1.00 79.88 93 THR A C 1
ATOM 701 O O . THR A 1 93 ? 4.096 6.241 2.710 1.00 79.88 93 THR A O 1
ATOM 704 N N . VAL A 1 94 ? 4.405 4.704 1.093 1.00 81.44 94 VAL A N 1
ATOM 705 C CA . VAL A 1 94 ? 3.215 5.061 0.304 1.00 81.44 94 VAL A CA 1
ATOM 706 C C . VAL A 1 94 ? 1.935 4.733 1.078 1.00 81.44 94 VAL A C 1
ATOM 708 O O . VAL A 1 94 ? 1.051 5.579 1.183 1.00 81.44 94 VAL A O 1
ATOM 711 N N . LEU A 1 95 ? 1.867 3.546 1.690 1.00 83.62 95 LEU A N 1
ATOM 712 C CA . LEU A 1 95 ? 0.733 3.115 2.510 1.00 83.62 95 LEU A CA 1
ATOM 713 C C . LEU A 1 95 ? 0.519 4.038 3.720 1.00 83.62 95 LEU A C 1
ATOM 715 O O . LEU A 1 95 ? -0.603 4.46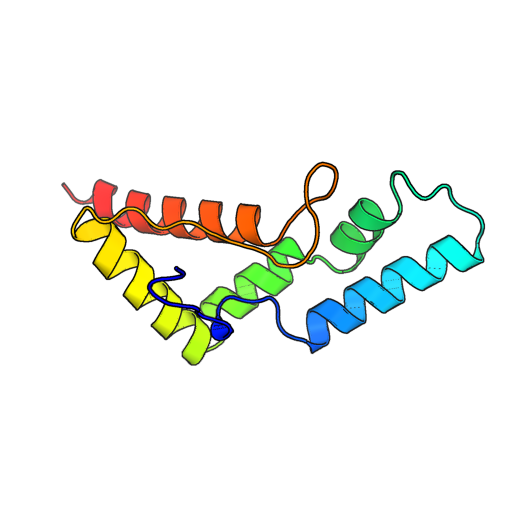3 3.978 1.00 83.62 95 LEU A O 1
ATOM 719 N N . ARG A 1 96 ? 1.597 4.397 4.432 1.00 83.62 96 ARG A N 1
ATOM 720 C CA . ARG A 1 96 ? 1.546 5.349 5.549 1.00 83.62 96 ARG A CA 1
ATOM 721 C C . ARG A 1 96 ? 1.015 6.703 5.092 1.00 83.62 96 ARG A C 1
ATOM 723 O O . ARG A 1 96 ? 0.066 7.189 5.691 1.00 83.62 96 ARG A O 1
ATOM 730 N N . ALA A 1 97 ? 1.590 7.275 4.034 1.00 83.31 97 ALA A N 1
ATOM 731 C CA . ALA A 1 97 ? 1.158 8.571 3.522 1.00 83.31 97 ALA A CA 1
ATOM 732 C C . ALA A 1 97 ? -0.328 8.555 3.122 1.00 83.31 97 ALA A C 1
ATOM 734 O O . ALA A 1 97 ? -1.039 9.527 3.361 1.00 83.31 97 ALA A O 1
ATOM 735 N N . ARG A 1 98 ? -0.823 7.440 2.562 1.00 84.19 98 ARG A N 1
ATOM 736 C CA . ARG A 1 98 ? -2.244 7.295 2.220 1.00 84.19 98 ARG A CA 1
ATOM 737 C C . ARG A 1 98 ? -3.139 7.247 3.458 1.00 84.19 98 ARG A C 1
ATOM 739 O O . ARG A 1 98 ? -4.178 7.897 3.454 1.00 84.19 98 ARG A O 1
ATOM 746 N N . LEU A 1 99 ? -2.746 6.514 4.499 1.00 84.56 99 LEU A N 1
ATOM 747 C CA . LEU A 1 99 ? -3.485 6.474 5.767 1.00 84.56 99 LEU A CA 1
ATOM 748 C C . LEU A 1 99 ? -3.512 7.853 6.442 1.00 84.56 99 LEU A C 1
ATOM 750 O O . LEU A 1 99 ? -4.561 8.286 6.909 1.00 84.56 99 LEU A O 1
ATOM 754 N N . GLU A 1 100 ? -2.385 8.567 6.448 1.00 83.62 100 GLU A N 1
ATOM 755 C CA . GLU A 1 100 ? -2.286 9.924 6.997 1.00 83.62 100 GLU A CA 1
ATOM 756 C C . GLU A 1 100 ? -3.183 10.917 6.241 1.00 83.62 100 GLU A C 1
ATOM 758 O O . GLU A 1 100 ? -3.898 11.685 6.878 1.00 83.62 100 GLU A O 1
ATOM 763 N N . ASP A 1 101 ? -3.203 10.873 4.904 1.00 83.75 101 ASP A N 1
ATOM 764 C CA . ASP A 1 101 ? -4.073 11.715 4.067 1.00 83.75 101 ASP A CA 1
ATOM 765 C C . ASP A 1 101 ? -5.565 11.467 4.342 1.00 83.75 101 ASP A C 1
ATOM 767 O O . ASP A 1 101 ? -6.343 12.410 4.488 1.00 83.75 101 ASP A O 1
ATOM 771 N N . ARG A 1 102 ? -5.964 10.199 4.496 1.00 81.44 102 ARG A N 1
ATOM 772 C CA . ARG A 1 102 ? -7.359 9.826 4.776 1.00 81.44 102 ARG A CA 1
ATOM 773 C C . ARG A 1 102 ? -7.799 10.252 6.173 1.00 81.44 102 ARG A C 1
ATOM 775 O O . ARG A 1 102 ? -8.877 10.822 6.320 1.00 81.44 102 ARG A O 1
ATOM 782 N N . LEU A 1 103 ? -6.937 10.076 7.174 1.00 80.06 103 LEU A N 1
ATOM 783 C CA . LEU A 1 103 ? -7.189 10.558 8.535 1.00 80.06 103 LEU A CA 1
ATOM 784 C C . LEU A 1 103 ? -7.210 12.092 8.611 1.00 80.06 103 LEU A C 1
ATOM 786 O O . LEU A 1 103 ? -8.022 12.657 9.340 1.00 80.06 103 LEU A O 1
ATOM 790 N N . ALA A 1 104 ? -6.354 12.782 7.851 1.00 80.31 104 ALA A N 1
ATOM 791 C CA . ALA A 1 104 ? -6.345 14.243 7.777 1.00 80.31 104 ALA A CA 1
ATOM 792 C C . ALA A 1 104 ? -7.595 14.804 7.077 1.00 80.31 104 ALA A C 1
ATOM 794 O O . ALA A 1 104 ? -8.117 15.840 7.492 1.00 80.31 104 ALA A O 1
ATOM 795 N N . GLY A 1 105 ? -8.098 14.110 6.049 1.00 66.81 105 GLY A N 1
ATOM 796 C CA . GLY A 1 105 ? -9.370 14.423 5.398 1.00 66.81 105 GLY A CA 1
ATOM 797 C C . GLY A 1 105 ? -10.565 14.321 6.350 1.00 66.81 105 GLY A C 1
ATOM 798 O O . GLY A 1 105 ? -11.453 15.171 6.302 1.00 66.81 105 GLY A O 1
ATOM 799 N N . ASP A 1 106 ? -10.547 13.348 7.265 1.00 56.53 106 ASP A N 1
ATOM 800 C CA . ASP A 1 106 ? -11.572 13.170 8.302 1.00 56.53 106 ASP A CA 1
ATOM 801 C C . ASP A 1 106 ? -11.476 14.259 9.397 1.00 56.53 106 ASP A C 1
ATOM 803 O O . ASP A 1 106 ? -12.478 14.863 9.798 1.00 56.53 106 ASP A O 1
ATOM 807 N N . TYR A 1 107 ? -10.245 14.621 9.785 1.00 52.69 107 TYR A N 1
ATOM 808 C CA . TYR A 1 107 ? -9.943 15.673 10.769 1.00 52.69 107 TYR A CA 1
ATOM 809 C C . TYR A 1 107 ? -10.243 17.107 10.302 1.00 52.69 107 TYR A C 1
ATOM 811 O O . TYR A 1 107 ? -10.330 18.008 11.136 1.00 52.69 107 TYR A O 1
ATOM 819 N N . SER A 1 108 ? -10.413 17.351 8.998 1.00 50.53 108 SER A N 1
ATOM 820 C CA . SER A 1 108 ? -10.751 18.680 8.462 1.00 50.53 108 SER A CA 1
ATOM 821 C C . SER A 1 108 ? -12.247 19.027 8.580 1.00 50.53 108 SER A C 1
ATOM 823 O O . SER A 1 108 ? -12.643 20.121 8.169 1.00 50.53 108 SER A O 1
ATOM 825 N N . SER A 1 109 ? -13.081 18.123 9.110 1.00 52.22 109 SER A N 1
ATOM 826 C CA . SER A 1 109 ? -14.531 18.329 9.269 1.00 52.22 109 SER A CA 1
ATOM 827 C C . SER A 1 109 ? -14.982 18.794 10.666 1.00 52.22 109 SER A C 1
ATOM 829 O O . SER A 1 109 ? -16.186 18.966 10.871 1.00 52.22 109 SER A O 1
ATO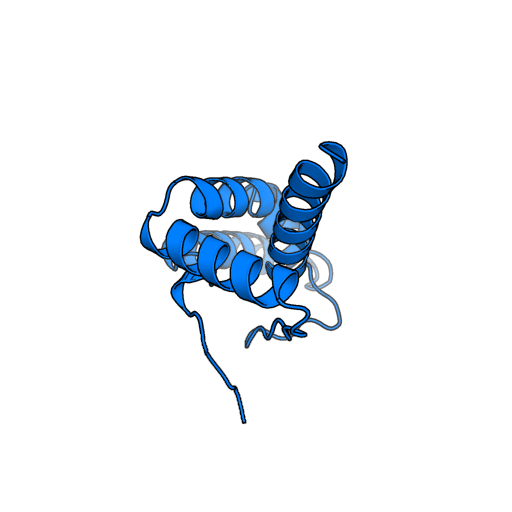M 831 N N . TYR A 1 110 ? -14.053 19.029 11.604 1.00 45.12 110 TYR A N 1
ATOM 832 C CA . TYR A 1 110 ? -14.347 19.419 12.995 1.00 45.12 110 TYR A CA 1
ATOM 833 C C . TYR A 1 110 ? -14.159 20.911 13.298 1.00 45.12 110 TYR A C 1
ATOM 835 O O . TYR A 1 110 ? -13.165 21.507 12.824 1.00 45.12 110 TYR A O 1
#